Protein AF-G5LRC6-F1 (afdb_monomer_lite)

pLDDT: mean 95.48, std 4.66, range [65.56, 98.56]

Structure (mmCIF, N/CA/C/O backbone):
data_AF-G5LRC6-F1
#
_entry.id   AF-G5LRC6-F1
#
loop_
_atom_site.group_PDB
_atom_site.id
_atom_site.type_symbol
_atom_site.label_atom_id
_atom_site.label_alt_id
_atom_site.label_comp_id
_atom_site.label_asym_id
_atom_site.label_entity_id
_atom_site.label_seq_id
_atom_site.pdbx_PDB_ins_code
_atom_site.Cartn_x
_atom_site.Cartn_y
_atom_site.Cartn_z
_atom_site.occupancy
_atom_site.B_iso_or_equiv
_atom_site.auth_seq_id
_atom_site.auth_comp_id
_atom_site.auth_asym_id
_atom_site.auth_atom_id
_atom_site.pdbx_PDB_model_num
ATOM 1 N N . MET A 1 1 ? 12.450 -1.434 -8.540 1.00 92.06 1 MET A N 1
ATOM 2 C CA . MET A 1 1 ? 11.274 -0.669 -8.069 1.00 92.06 1 MET A CA 1
ATOM 3 C C . MET A 1 1 ? 10.837 -1.214 -6.722 1.00 92.06 1 MET A C 1
ATOM 5 O O . MET A 1 1 ? 10.741 -2.420 -6.574 1.00 92.06 1 MET A O 1
ATOM 9 N N . SER A 1 2 ? 10.593 -0.357 -5.744 1.00 95.12 2 SER A N 1
ATOM 10 C CA . SER A 1 2 ? 10.047 -0.708 -4.430 1.00 95.12 2 SER A CA 1
ATOM 11 C C . SER A 1 2 ? 8.934 0.272 -4.076 1.00 95.12 2 SER A C 1
ATOM 13 O O . SER A 1 2 ? 8.791 1.313 -4.721 1.00 95.12 2 SER A O 1
ATOM 15 N N . TYR A 1 3 ? 8.131 -0.041 -3.064 1.00 96.81 3 TYR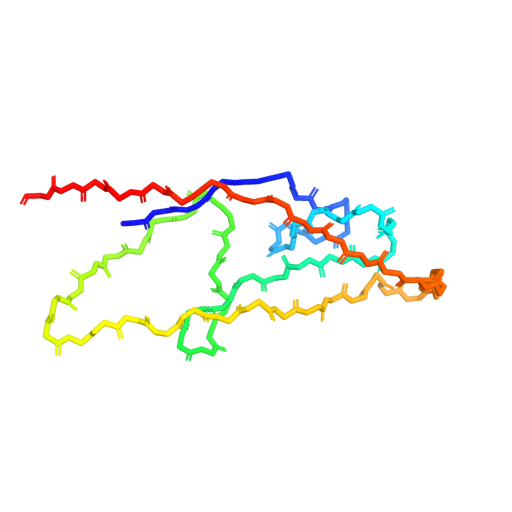 A N 1
ATOM 16 C CA . TYR A 1 3 ? 7.246 0.956 -2.472 1.00 96.81 3 TYR A CA 1
ATOM 17 C C . TYR A 1 3 ? 7.314 0.918 -0.956 1.00 96.81 3 TYR A C 1
ATOM 19 O O . TYR A 1 3 ? 7.594 -0.120 -0.360 1.00 96.81 3 TYR A O 1
ATOM 27 N N . LEU A 1 4 ? 7.043 2.058 -0.335 1.00 97.06 4 LEU A N 1
ATOM 28 C CA . LEU A 1 4 ? 6.989 2.210 1.110 1.00 97.06 4 LEU A CA 1
ATOM 29 C C . LEU A 1 4 ? 5.658 2.825 1.521 1.00 97.06 4 LEU A C 1
ATOM 31 O O . LEU A 1 4 ? 5.109 3.681 0.832 1.00 97.06 4 LEU A O 1
ATOM 35 N N . GLY A 1 5 ? 5.170 2.404 2.676 1.00 96.75 5 GLY A N 1
ATOM 36 C CA . GLY A 1 5 ? 3.988 2.945 3.324 1.00 96.75 5 GLY A CA 1
ATOM 37 C C . GLY A 1 5 ? 3.827 2.312 4.700 1.00 96.75 5 GLY A C 1
ATOM 38 O O . GLY A 1 5 ? 4.530 1.358 5.045 1.00 96.75 5 GLY A O 1
ATOM 39 N N . THR A 1 6 ? 2.926 2.861 5.505 1.00 98.06 6 THR A N 1
ATOM 40 C CA . THR A 1 6 ? 2.678 2.353 6.856 1.00 98.06 6 THR A CA 1
ATOM 41 C C . THR A 1 6 ? 1.847 1.081 6.778 1.00 98.06 6 THR A C 1
ATOM 43 O O . THR A 1 6 ? 0.741 1.104 6.246 1.00 98.06 6 THR A O 1
ATOM 46 N N . ALA A 1 7 ? 2.365 -0.027 7.307 1.00 98.06 7 ALA A N 1
ATOM 47 C CA . ALA A 1 7 ? 1.638 -1.289 7.338 1.00 98.06 7 ALA A CA 1
ATOM 48 C C . ALA A 1 7 ? 0.530 -1.290 8.405 1.00 98.06 7 ALA A C 1
ATOM 50 O O . ALA A 1 7 ? 0.666 -0.677 9.467 1.00 98.06 7 ALA A O 1
ATOM 51 N N . THR A 1 8 ? -0.559 -2.010 8.139 1.00 98.25 8 THR A N 1
ATOM 52 C CA . THR A 1 8 ? -1.627 -2.236 9.122 1.00 98.25 8 THR A CA 1
ATOM 53 C C . THR A 1 8 ? 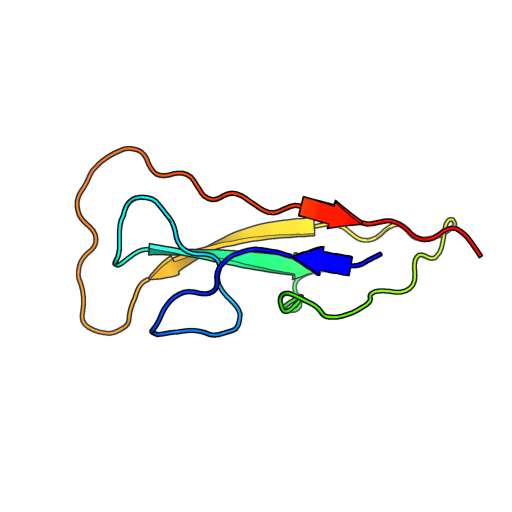-1.114 -3.038 10.326 1.00 98.25 8 THR A C 1
ATOM 55 O O . THR A 1 8 ? -0.213 -3.867 10.180 1.00 98.25 8 THR A O 1
ATOM 58 N N . PRO A 1 9 ? -1.719 -2.891 11.519 1.00 97.00 9 PRO A N 1
ATOM 59 C CA . PRO A 1 9 ? -1.313 -3.667 12.692 1.00 97.00 9 PRO A CA 1
ATOM 60 C C . PRO A 1 9 ? -1.688 -5.159 12.611 1.00 97.00 9 PRO A C 1
ATOM 62 O O . PRO A 1 9 ? -1.219 -5.947 13.427 1.00 97.00 9 PRO A O 1
ATOM 65 N N . TYR A 1 10 ? -2.537 -5.559 11.658 1.00 96.69 10 TYR A N 1
ATOM 66 C CA . TYR A 1 10 ? -3.016 -6.939 11.490 1.00 96.69 10 TYR A CA 1
ATOM 67 C C . TYR A 1 10 ? -2.480 -7.635 10.231 1.00 96.69 10 TYR A C 1
ATOM 69 O O . TYR A 1 10 ? -2.697 -8.834 10.068 1.00 96.69 10 TYR A O 1
ATOM 77 N N . SER A 1 11 ? -1.792 -6.916 9.342 1.00 96.75 11 SER A N 1
ATOM 78 C CA . SER A 1 11 ? -1.145 -7.470 8.152 1.00 96.75 11 SER A CA 1
ATOM 79 C C . SER A 1 11 ? 0.048 -6.613 7.735 1.00 96.75 11 SER A C 1
ATOM 81 O O . SER A 1 11 ? -0.100 -5.437 7.403 1.00 96.75 11 SER A O 1
ATOM 83 N N . ALA A 1 12 ? 1.229 -7.230 7.672 1.00 97.44 12 ALA A N 1
ATOM 84 C CA . ALA A 1 12 ? 2.445 -6.582 7.180 1.00 97.44 12 ALA A CA 1
ATOM 85 C C . ALA A 1 12 ? 2.428 -6.323 5.659 1.00 97.44 12 ALA A C 1
ATOM 87 O O . ALA A 1 12 ? 3.245 -5.554 5.164 1.00 97.44 12 ALA A O 1
ATOM 88 N N . ASN A 1 13 ? 1.502 -6.948 4.923 1.00 97.88 13 ASN A N 1
ATOM 89 C CA . ASN A 1 13 ? 1.394 -6.832 3.465 1.00 97.88 13 ASN A CA 1
ATOM 90 C C . ASN A 1 13 ? 0.414 -5.740 3.016 1.00 97.88 13 ASN A C 1
ATOM 92 O O . ASN A 1 13 ? 0.307 -5.466 1.824 1.00 97.88 13 ASN A O 1
ATOM 96 N N . ALA A 1 14 ? -0.317 -5.140 3.955 1.00 98.12 14 ALA A N 1
ATOM 97 C CA . ALA A 1 14 ? -1.353 -4.163 3.667 1.00 98.12 14 ALA A CA 1
ATOM 98 C C . ALA A 1 14 ? -1.010 -2.813 4.283 1.00 98.12 14 ALA A C 1
ATOM 100 O O . ALA A 1 14 ? -0.548 -2.746 5.421 1.00 98.12 14 ALA A O 1
ATOM 101 N N . LEU A 1 15 ? -1.275 -1.744 3.544 1.00 98.50 15 LEU A N 1
ATOM 102 C CA . LEU A 1 15 ? -1.112 -0.365 3.976 1.00 98.50 15 LEU A CA 1
ATOM 103 C C . LEU A 1 15 ? -2.308 0.086 4.810 1.00 98.50 15 LEU A C 1
ATOM 105 O O . LEU A 1 15 ? -3.443 -0.261 4.489 1.00 98.50 15 LEU A O 1
ATOM 109 N N . THR A 1 16 ? -2.063 0.879 5.851 1.00 98.31 16 THR A N 1
ATOM 110 C CA . THR A 1 16 ? -3.122 1.510 6.648 1.00 98.31 16 THR A CA 1
ATOM 111 C C . THR A 1 16 ? -3.974 2.429 5.790 1.00 98.31 16 THR A C 1
ATOM 113 O O . THR A 1 16 ? -3.432 3.218 5.012 1.00 98.31 16 THR A O 1
ATOM 116 N N . THR A 1 17 ? -5.287 2.382 6.000 1.00 98.25 17 THR A N 1
ATOM 117 C CA . THR A 1 17 ? -6.214 3.392 5.486 1.00 98.25 17 THR A CA 1
ATOM 118 C C . THR A 1 17 ? -6.690 4.311 6.616 1.00 98.25 17 THR A C 1
ATOM 120 O O . THR A 1 17 ? -6.377 4.087 7.789 1.00 98.25 17 THR A O 1
ATOM 123 N N . ASN A 1 18 ? -7.472 5.337 6.283 1.00 97.50 18 ASN A N 1
ATOM 124 C CA . ASN A 1 18 ? -8.249 6.120 7.255 1.00 97.50 18 ASN A CA 1
ATOM 125 C C . ASN A 1 18 ? -9.399 5.322 7.915 1.00 97.50 18 ASN A C 1
ATOM 127 O O . ASN A 1 18 ? -9.987 5.817 8.875 1.00 97.50 18 ASN A O 1
ATOM 131 N N . VAL A 1 19 ? -9.697 4.099 7.455 1.00 98.06 19 VAL A N 1
ATOM 132 C CA . VAL A 1 19 ? -10.607 3.142 8.107 1.00 98.06 19 VAL A CA 1
ATOM 133 C C . VAL A 1 19 ? -9.770 2.021 8.743 1.00 98.06 19 VAL A C 1
ATOM 135 O O . VAL A 1 19 ? -9.249 1.169 8.024 1.00 98.06 19 VAL A O 1
ATOM 138 N N . PRO A 1 20 ? -9.603 1.978 10.079 1.00 96.88 20 PRO A N 1
ATOM 139 C CA . PRO A 1 20 ? -8.637 1.087 10.729 1.00 96.88 20 PRO A CA 1
ATOM 140 C C . PRO A 1 20 ? -8.791 -0.397 10.382 1.00 96.88 20 PRO A C 1
ATOM 142 O O . PRO A 1 20 ? -7.795 -1.107 10.280 1.00 96.88 20 PRO A O 1
ATOM 145 N N . GLU A 1 21 ? -10.015 -0.872 10.166 1.00 97.75 21 GLU A N 1
ATOM 146 C CA . GLU A 1 21 ? -10.334 -2.263 9.833 1.00 97.75 21 GLU A CA 1
ATOM 147 C C . GLU A 1 21 ? -10.125 -2.604 8.344 1.00 97.75 21 GLU A C 1
ATOM 149 O O . GLU A 1 21 ? -10.345 -3.753 7.951 1.00 97.75 21 GLU A O 1
ATOM 154 N N . LEU A 1 22 ? -9.715 -1.636 7.516 1.00 98.00 22 LEU A N 1
ATOM 155 C CA . LEU A 1 22 ? -9.391 -1.806 6.098 1.00 98.00 22 LEU A CA 1
ATOM 156 C C . LEU A 1 22 ? -7.938 -1.440 5.806 1.00 98.00 22 LEU A C 1
ATOM 158 O O . LEU A 1 22 ? -7.414 -0.412 6.241 1.00 98.00 22 LEU A O 1
ATOM 162 N N . GLY A 1 23 ? -7.299 -2.294 5.019 1.00 98.06 23 GLY A N 1
ATOM 163 C CA . GLY A 1 23 ? -5.974 -2.078 4.474 1.00 98.06 23 GLY A CA 1
ATOM 164 C C . GLY A 1 23 ? -5.984 -2.171 2.956 1.00 98.06 23 GLY A C 1
ATOM 165 O O . GLY A 1 23 ? -6.904 -2.735 2.365 1.00 98.06 23 GLY A O 1
ATOM 166 N N . ILE A 1 24 ? -4.938 -1.650 2.322 1.00 98.56 24 ILE A N 1
ATOM 167 C CA . ILE A 1 24 ? -4.690 -1.836 0.888 1.00 98.56 24 ILE A CA 1
ATOM 168 C C . ILE A 1 24 ? -3.452 -2.702 0.695 1.00 98.56 24 ILE A C 1
ATOM 170 O O . ILE A 1 24 ? -2.345 -2.291 1.030 1.00 98.56 24 ILE A O 1
ATOM 174 N N . GLU A 1 25 ? -3.628 -3.889 0.130 1.00 98.44 25 GLU A N 1
ATOM 175 C CA . GLU A 1 25 ? -2.531 -4.731 -0.343 1.00 98.44 25 GLU A CA 1
ATOM 176 C C . GLU A 1 25 ? -2.192 -4.363 -1.791 1.00 98.44 25 GLU A C 1
ATOM 178 O O . GLU A 1 25 ? -3.085 -4.254 -2.635 1.00 98.44 25 GLU A O 1
ATOM 183 N N . LEU A 1 26 ? -0.905 -4.189 -2.101 1.00 97.94 26 LEU A N 1
ATOM 184 C CA . LEU A 1 26 ? -0.460 -4.115 -3.490 1.00 97.94 26 LEU A CA 1
ATOM 185 C C . LEU A 1 26 ? -0.098 -5.506 -3.996 1.00 97.94 26 LEU A C 1
ATOM 187 O O . LEU A 1 26 ? 0.644 -6.247 -3.355 1.00 97.94 26 LEU A O 1
ATOM 191 N N . GLN A 1 27 ? -0.593 -5.841 -5.183 1.00 97.81 27 GLN A N 1
ATOM 192 C CA . GLN A 1 27 ? -0.254 -7.070 -5.888 1.00 97.81 27 GLN A CA 1
ATOM 193 C C . GLN A 1 27 ? 0.449 -6.755 -7.202 1.00 97.81 27 GLN A C 1
ATOM 195 O O . GLN A 1 27 ? -0.005 -5.901 -7.963 1.00 97.81 27 GLN A O 1
ATOM 200 N N . GLN A 1 28 ? 1.514 -7.493 -7.497 1.00 96.75 28 GLN A N 1
ATOM 201 C CA . GLN A 1 28 ? 2.186 -7.520 -8.787 1.00 96.75 28 GLN A CA 1
ATOM 202 C C . GLN A 1 28 ? 1.794 -8.793 -9.537 1.00 96.75 28 GLN A C 1
ATOM 204 O O . GLN A 1 28 ? 1.988 -9.903 -9.049 1.00 96.75 28 GLN A O 1
ATOM 209 N N . ASN A 1 29 ? 1.213 -8.639 -10.730 1.00 96.31 29 ASN A N 1
ATOM 210 C CA . ASN A 1 29 ? 0.752 -9.756 -11.567 1.00 96.31 29 ASN A CA 1
ATOM 211 C C . ASN A 1 29 ? -0.138 -10.769 -10.806 1.00 96.31 29 ASN A C 1
ATOM 213 O O . ASN A 1 29 ? -0.117 -11.963 -11.086 1.00 96.31 29 ASN A O 1
ATOM 217 N N . GLY A 1 30 ? -0.925 -10.287 -9.834 1.00 96.44 30 GLY A N 1
ATOM 218 C CA . GLY A 1 30 ? -1.811 -11.110 -8.997 1.00 96.44 30 GLY A CA 1
ATOM 219 C C . GLY A 1 30 ? -1.143 -11.779 -7.790 1.00 96.44 30 GLY A C 1
ATOM 220 O O . GLY A 1 30 ? -1.825 -12.468 -7.038 1.00 96.44 30 GLY A O 1
ATOM 221 N N . THR A 1 31 ? 0.158 -11.571 -7.579 1.00 97.06 31 THR A N 1
ATOM 222 C CA . THR A 1 31 ? 0.886 -12.017 -6.381 1.00 97.06 31 THR A CA 1
ATOM 223 C C . THR A 1 31 ? 1.099 -10.840 -5.440 1.00 97.06 31 THR A C 1
ATOM 225 O O . THR A 1 31 ? 1.337 -9.729 -5.901 1.00 97.06 31 THR A O 1
ATOM 228 N N . VAL A 1 32 ? 1.043 -11.063 -4.127 1.00 97.81 32 VAL A N 1
ATOM 229 C CA . VAL A 1 32 ? 1.342 -10.030 -3.122 1.00 97.81 32 VAL A CA 1
ATOM 230 C C . VAL A 1 32 ? 2.716 -9.410 -3.381 1.00 97.81 32 VAL A C 1
ATOM 232 O O . VAL A 1 32 ? 3.708 -10.127 -3.507 1.00 97.81 32 VAL A O 1
ATOM 235 N N . PHE A 1 33 ? 2.771 -8.082 -3.426 1.00 97.38 33 PHE A N 1
ATOM 236 C CA . PHE A 1 33 ? 3.996 -7.294 -3.459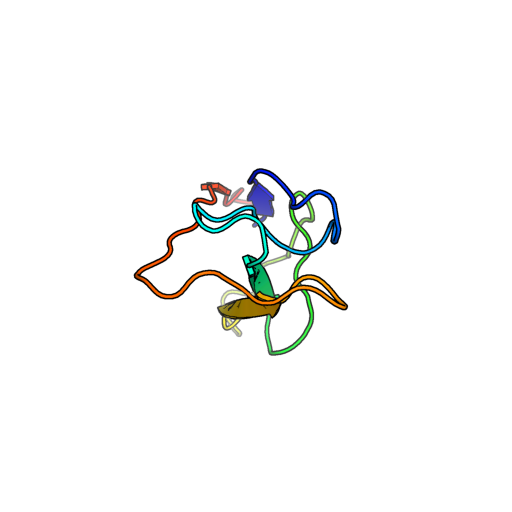 1.00 97.38 33 PHE A CA 1
ATOM 237 C C . PHE A 1 33 ? 4.148 -6.611 -2.092 1.00 97.38 33 PHE A C 1
ATOM 239 O O . PHE A 1 33 ? 3.470 -5.615 -1.851 1.00 97.38 33 PHE A O 1
ATOM 246 N N . PRO A 1 34 ? 4.962 -7.137 -1.157 1.00 97.12 34 PRO A N 1
ATOM 247 C CA . PRO A 1 34 ? 5.024 -6.597 0.201 1.00 97.12 34 PRO A CA 1
ATOM 248 C C . PRO A 1 34 ? 5.714 -5.221 0.272 1.00 97.12 34 PRO A C 1
ATOM 250 O O . PRO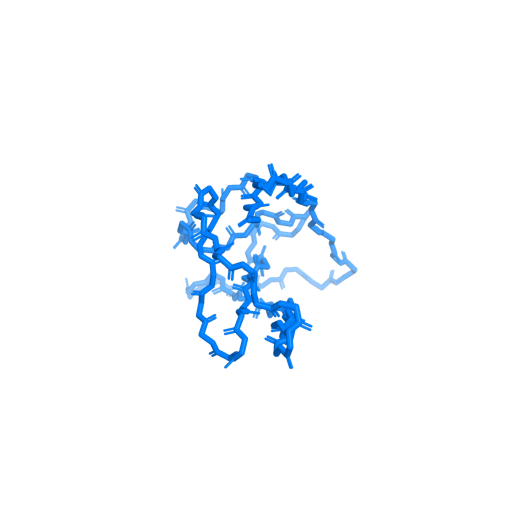 A 1 34 ? 6.682 -4.992 -0.468 1.00 97.12 34 PRO A O 1
ATOM 253 N N . PRO A 1 35 ? 5.294 -4.320 1.182 1.00 97.06 35 PRO A N 1
ATOM 254 C CA . PRO A 1 35 ? 5.955 -3.032 1.384 1.00 97.06 35 PRO A CA 1
ATOM 255 C C . PRO A 1 35 ? 7.445 -3.197 1.712 1.00 97.06 35 PRO A C 1
ATOM 257 O O . PRO A 1 35 ? 7.843 -4.093 2.454 1.00 97.06 35 PRO A O 1
ATOM 260 N N . GLY A 1 36 ? 8.284 -2.324 1.159 1.00 95.56 36 GLY A N 1
ATOM 261 C CA . GLY A 1 36 ? 9.735 -2.317 1.363 1.00 95.56 36 GLY A CA 1
ATOM 262 C C . GLY A 1 36 ? 10.504 -3.392 0.593 1.00 95.56 36 GLY A C 1
ATOM 263 O O . GLY A 1 36 ? 11.731 -3.422 0.664 1.00 95.56 36 GLY A O 1
ATOM 264 N N . THR A 1 37 ? 9.825 -4.257 -0.165 1.00 95.50 37 THR A N 1
ATOM 265 C CA . THR A 1 37 ? 10.494 -5.244 -1.023 1.00 95.50 37 THR A CA 1
ATOM 266 C C . THR A 1 37 ? 10.823 -4.659 -2.394 1.00 95.50 37 THR A C 1
ATOM 268 O O . THR A 1 37 ? 10.176 -3.725 -2.871 1.00 95.50 37 THR A O 1
ATOM 271 N N . SER A 1 38 ? 11.872 -5.189 -3.022 1.00 93.44 38 SER A N 1
ATOM 272 C CA . SER A 1 38 ? 12.293 -4.772 -4.360 1.00 93.44 38 SER A CA 1
ATOM 273 C C . SER A 1 38 ? 11.735 -5.708 -5.427 1.00 93.44 38 SER A C 1
ATOM 275 O O . SER A 1 38 ? 11.814 -6.926 -5.306 1.00 93.44 38 SER A O 1
ATOM 277 N N . LEU A 1 39 ? 11.228 -5.111 -6.497 1.00 92.50 39 LEU A N 1
ATOM 278 C CA . LEU A 1 39 ? 10.785 -5.732 -7.734 1.00 92.50 39 LEU A CA 1
ATOM 279 C C . LEU A 1 39 ? 11.706 -5.284 -8.876 1.00 92.50 39 LEU A C 1
ATOM 281 O O . LEU A 1 39 ? 11.840 -4.083 -9.145 1.00 92.50 39 LEU A O 1
ATOM 285 N N . THR A 1 40 ? 12.327 -6.242 -9.559 1.00 92.25 40 THR A N 1
ATOM 286 C CA . THR A 1 40 ? 13.070 -5.985 -10.801 1.00 92.25 40 THR A CA 1
ATOM 287 C C . THR A 1 40 ? 12.090 -5.682 -11.930 1.00 92.25 40 THR A C 1
ATOM 289 O O . THR A 1 40 ? 11.087 -6.378 -12.080 1.00 92.25 40 THR A O 1
ATOM 292 N N . ILE A 1 41 ? 12.376 -4.644 -12.717 1.00 90.75 41 ILE A N 1
ATOM 293 C CA . ILE A 1 41 ? 11.561 -4.260 -13.871 1.00 90.75 41 ILE A CA 1
ATOM 294 C C . ILE A 1 41 ? 12.209 -4.785 -15.142 1.00 90.75 41 ILE A C 1
ATOM 296 O O . ILE A 1 41 ? 13.362 -4.476 -15.419 1.00 90.75 41 ILE A O 1
ATOM 300 N N . ASP A 1 42 ? 11.441 -5.556 -15.903 1.00 91.06 42 ASP A N 1
ATOM 301 C CA . ASP A 1 42 ? 11.749 -5.906 -17.283 1.00 91.06 42 ASP A CA 1
ATOM 302 C C . ASP A 1 42 ? 10.953 -4.971 -18.199 1.00 91.06 42 ASP A C 1
ATOM 304 O O . ASP A 1 42 ? 9.720 -5.005 -18.220 1.00 91.06 42 ASP A O 1
ATOM 308 N N . GLU A 1 43 ? 11.651 -4.113 -18.944 1.00 89.19 43 GLU A N 1
ATOM 309 C CA . GLU A 1 43 ? 11.027 -3.144 -19.853 1.00 89.19 43 GLU A CA 1
ATOM 310 C C . GLU A 1 43 ? 10.255 -3.813 -21.000 1.00 89.19 43 GLU A C 1
ATOM 312 O O . GLU A 1 43 ? 9.324 -3.220 -21.545 1.00 89.19 43 GLU A O 1
ATOM 317 N N . SER A 1 44 ? 10.589 -5.061 -21.345 1.00 95.31 44 SER A N 1
ATOM 318 C CA . SER A 1 44 ? 9.868 -5.833 -22.361 1.00 95.31 44 SER A CA 1
ATOM 319 C C . SER A 1 44 ? 8.573 -6.465 -21.835 1.00 95.31 44 SER A C 1
ATOM 321 O O . SER A 1 44 ? 7.715 -6.863 -22.625 1.00 95.31 44 SER A O 1
ATOM 323 N N . SER A 1 45 ? 8.401 -6.526 -20.509 1.00 93.56 45 SER A N 1
ATOM 324 C CA . SER A 1 45 ? 7.258 -7.152 -19.840 1.00 93.56 45 SER A CA 1
ATOM 325 C C . SER A 1 45 ? 6.924 -6.435 -18.525 1.00 93.56 45 SER A C 1
ATOM 327 O O . SER A 1 45 ? 7.144 -6.958 -17.427 1.00 93.56 45 SER A O 1
ATOM 329 N N . LEU A 1 46 ? 6.345 -5.237 -18.635 1.00 92.94 46 LEU A N 1
ATOM 330 C CA . LEU A 1 46 ? 5.995 -4.417 -17.474 1.00 92.94 46 LEU A CA 1
ATOM 331 C C . LEU A 1 46 ? 4.998 -5.123 -16.529 1.00 92.94 46 LEU A C 1
ATOM 333 O O . LEU A 1 46 ? 4.022 -5.725 -16.989 1.00 92.94 46 LEU A O 1
ATOM 337 N N . PRO A 1 47 ? 5.188 -5.023 -15.198 1.00 93.94 47 PRO A N 1
ATOM 338 C CA . PRO A 1 47 ? 4.267 -5.604 -14.232 1.00 93.94 47 PRO A CA 1
ATOM 339 C C . PRO A 1 47 ? 2.950 -4.825 -14.177 1.00 93.94 47 PRO A C 1
ATOM 341 O O . PRO A 1 47 ? 2.929 -3.596 -14.220 1.00 93.94 47 PRO A O 1
ATOM 344 N N . THR A 1 48 ? 1.842 -5.537 -13.975 1.00 95.88 48 THR A N 1
ATOM 345 C CA . THR A 1 48 ? 0.574 -4.912 -13.580 1.00 95.88 48 THR A CA 1
ATOM 346 C C . THR A 1 48 ? 0.509 -4.826 -12.063 1.00 95.88 48 THR A C 1
ATOM 348 O O . THR A 1 48 ? 0.600 -5.853 -11.386 1.00 95.88 48 THR A O 1
ATOM 351 N N . LEU A 1 49 ? 0.302 -3.618 -11.540 1.00 95.94 49 LEU A N 1
ATOM 352 C CA . LEU A 1 49 ? 0.028 -3.395 -10.124 1.00 95.94 49 LEU A CA 1
ATOM 353 C C . LEU A 1 49 ? -1.479 -3.286 -9.883 1.00 95.94 49 LEU A C 1
ATOM 355 O O . LEU A 1 49 ? -2.192 -2.625 -10.638 1.00 95.94 49 LEU A O 1
ATOM 359 N N . LYS A 1 50 ? -1.964 -3.931 -8.821 1.00 97.62 50 LYS A N 1
ATOM 360 C CA . LYS A 1 50 ? -3.351 -3.831 -8.351 1.00 97.62 50 LYS A CA 1
ATOM 361 C C . LYS A 1 50 ? -3.370 -3.459 -6.878 1.00 97.62 50 LYS A C 1
ATOM 363 O O . LYS A 1 50 ? -2.639 -4.055 -6.096 1.00 97.62 50 LYS A O 1
ATOM 368 N N . ALA A 1 51 ? -4.235 -2.517 -6.518 1.00 97.81 51 ALA A N 1
ATOM 369 C CA . ALA A 1 51 ? -4.584 -2.228 -5.135 1.00 97.81 51 ALA A CA 1
ATOM 370 C C . ALA A 1 51 ? -5.806 -3.066 -4.749 1.00 97.81 51 ALA A C 1
ATOM 372 O O . ALA A 1 51 ? -6.861 -2.950 -5.375 1.00 97.81 51 ALA A O 1
ATOM 373 N N . VAL A 1 52 ? -5.650 -3.932 -3.752 1.00 98.06 52 VAL A N 1
ATOM 374 C CA . VAL A 1 52 ? -6.685 -4.858 -3.289 1.00 98.06 52 VAL A CA 1
ATOM 375 C C . VAL A 1 52 ? -7.057 -4.501 -1.849 1.00 98.06 52 VAL A C 1
ATOM 377 O O . VAL A 1 52 ? -6.204 -4.597 -0.964 1.00 98.06 52 VAL A O 1
ATOM 380 N N . PRO A 1 53 ? -8.309 -4.086 -1.584 1.00 97.44 53 PRO A N 1
ATOM 381 C CA . PRO A 1 53 ? -8.781 -3.881 -0.222 1.00 97.44 53 PRO A CA 1
ATOM 382 C C . PRO A 1 53 ? -8.772 -5.194 0.561 1.00 97.44 53 PRO A C 1
ATOM 384 O O . PRO A 1 53 ? -9.281 -6.214 0.092 1.00 97.44 53 PRO A O 1
ATOM 387 N N . VAL A 1 54 ? -8.226 -5.163 1.772 1.00 97.12 54 VAL A N 1
ATOM 388 C CA . VAL A 1 54 ? -8.187 -6.301 2.694 1.00 97.12 54 VAL A CA 1
ATOM 389 C C . VAL A 1 54 ? -8.778 -5.905 4.040 1.00 97.12 54 VAL A C 1
ATOM 391 O O . VAL A 1 54 ? -8.455 -4.865 4.605 1.00 97.12 54 VAL A O 1
ATOM 394 N N . LYS A 1 55 ? -9.670 -6.750 4.552 1.00 97.06 55 LYS A N 1
ATOM 395 C CA . LYS A 1 55 ? -10.391 -6.532 5.809 1.00 97.06 55 LYS A CA 1
ATOM 396 C C . LYS A 1 55 ? -9.637 -7.144 6.983 1.00 97.06 55 LYS A C 1
ATOM 398 O O . LYS A 1 55 ? -9.145 -8.269 6.881 1.00 97.06 55 LYS A O 1
ATOM 403 N N . GLN A 1 56 ? -9.629 -6.462 8.123 1.00 97.94 56 GLN A N 1
ATOM 404 C CA . GLN A 1 56 ? -9.162 -7.034 9.379 1.00 97.94 56 GLN A CA 1
ATOM 405 C C . GLN A 1 56 ? -10.045 -8.236 9.781 1.00 97.94 56 GLN A C 1
ATOM 407 O O . GLN A 1 56 ? -11.266 -8.095 9.913 1.00 97.94 56 GLN A O 1
ATOM 412 N N . PRO A 1 57 ? -9.467 -9.429 10.022 1.00 96.12 57 PRO A N 1
ATOM 413 C CA . PRO A 1 57 ? -10.240 -10.611 10.392 1.00 96.12 57 PRO A CA 1
ATOM 414 C C . PRO A 1 57 ? -11.101 -10.388 11.642 1.00 96.12 57 PRO A C 1
ATOM 416 O O . PRO A 1 57 ? -10.631 -9.877 12.657 1.00 96.12 57 PRO A O 1
ATOM 419 N N . GLY A 1 58 ? -12.374 -10.787 11.572 1.00 96.94 58 GLY A N 1
ATOM 420 C CA . GLY A 1 58 ? -13.315 -10.681 12.694 1.00 96.94 58 GLY A CA 1
ATOM 421 C C . GLY A 1 58 ? -13.765 -9.257 13.043 1.00 96.94 58 GLY A C 1
ATOM 422 O O . GLY A 1 58 ? -14.448 -9.076 14.050 1.00 96.94 58 GLY A O 1
ATOM 423 N N . LYS A 1 59 ? -13.404 -8.252 12.239 1.00 96.75 59 LYS A N 1
ATOM 424 C CA . LYS A 1 59 ? -13.873 -6.870 12.378 1.00 96.75 59 LYS A CA 1
ATOM 425 C C . LYS A 1 59 ? -14.734 -6.470 11.191 1.00 96.75 59 LYS A C 1
ATOM 427 O O . LYS A 1 59 ? -14.580 -7.015 10.095 1.00 96.75 59 LYS A O 1
ATOM 432 N N . GLU A 1 60 ? -15.645 -5.538 11.431 1.00 96.06 60 GLU A N 1
ATOM 433 C CA . GLU A 1 60 ? -16.477 -4.944 10.393 1.00 96.06 60 GLU A CA 1
ATOM 434 C C . GLU A 1 60 ? -16.022 -3.498 10.171 1.00 96.06 60 GLU A C 1
ATOM 436 O O . GLU A 1 60 ? -16.044 -2.723 11.129 1.00 96.06 60 GLU A O 1
ATOM 441 N N . PRO A 1 61 ? -15.551 -3.153 8.961 1.00 95.31 61 PRO A N 1
ATOM 442 C CA . PRO A 1 61 ? -15.196 -1.791 8.611 1.00 95.31 61 PRO A CA 1
ATOM 443 C C . PRO A 1 61 ? -16.356 -0.826 8.767 1.00 95.31 61 PRO A C 1
ATOM 445 O O . PRO A 1 61 ? -17.496 -1.152 8.440 1.00 95.31 61 PRO A O 1
ATOM 448 N N . ALA A 1 62 ? -16.044 0.385 9.218 1.00 95.12 62 ALA A N 1
ATOM 449 C CA . ALA A 1 62 ? -16.989 1.484 9.138 1.00 95.12 62 ALA A CA 1
ATOM 450 C C . ALA A 1 62 ? -17.323 1.791 7.667 1.00 9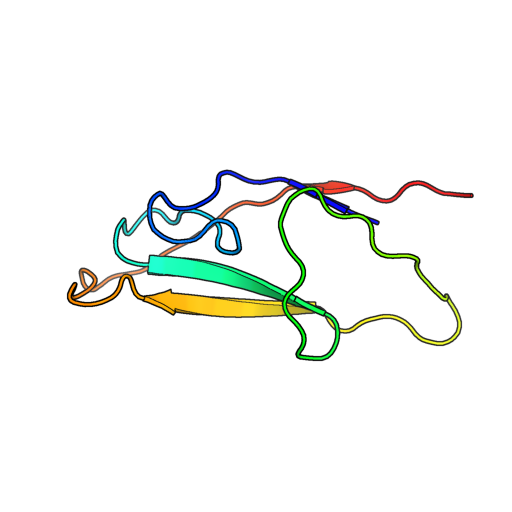5.12 62 ALA A C 1
ATOM 452 O O . ALA A 1 62 ? -16.445 1.761 6.803 1.00 95.12 62 ALA A O 1
ATOM 453 N N . GLU A 1 63 ? -18.591 2.099 7.393 1.00 94.81 63 GLU A N 1
ATOM 454 C CA . GLU A 1 63 ? -19.015 2.582 6.080 1.00 94.81 63 GLU A CA 1
ATOM 455 C C . GLU A 1 63 ? -18.429 3.971 5.797 1.00 94.81 63 GLU A C 1
ATOM 457 O O . GLU A 1 63 ? -18.346 4.821 6.687 1.00 94.81 63 GLU A O 1
ATOM 462 N N . GLY A 1 64 ? -18.065 4.210 4.538 1.00 94.81 64 GLY A N 1
ATOM 463 C CA . GLY A 1 64 ? -17.551 5.491 4.070 1.00 94.81 64 GLY A CA 1
ATOM 464 C C . GLY A 1 64 ? -16.421 5.332 3.062 1.00 94.81 64 GLY A C 1
ATOM 465 O O . GLY A 1 64 ? -15.985 4.221 2.749 1.00 94.81 64 GLY A O 1
ATOM 466 N N . ASP A 1 65 ? -15.952 6.469 2.558 1.00 97.62 65 ASP A N 1
ATOM 467 C CA . ASP A 1 65 ? -14.793 6.515 1.677 1.00 97.62 65 ASP A CA 1
ATOM 468 C C . ASP A 1 65 ? -13.509 6.223 2.458 1.00 97.62 65 ASP A C 1
ATOM 470 O O . ASP A 1 65 ? -13.334 6.654 3.606 1.00 97.62 65 ASP A O 1
ATOM 474 N N . PHE A 1 66 ? -12.582 5.521 1.809 1.00 97.50 66 PHE A N 1
ATOM 475 C CA . PHE A 1 66 ? -11.278 5.237 2.381 1.00 97.50 66 PHE A CA 1
ATOM 476 C C . PHE A 1 66 ? -10.139 5.435 1.384 1.00 97.50 66 PHE A C 1
ATOM 478 O O . PHE A 1 66 ? -10.294 5.263 0.175 1.00 97.50 66 PHE A O 1
ATOM 485 N N . GLU A 1 67 ? -8.972 5.775 1.917 1.00 97.81 67 GLU A N 1
ATOM 486 C CA . GLU A 1 67 ? -7.751 6.042 1.168 1.00 97.81 67 GLU A CA 1
ATOM 487 C C . GLU A 1 67 ? -6.524 5.485 1.896 1.00 97.81 67 GLU A C 1
ATOM 489 O O . GLU A 1 67 ? -6.498 5.384 3.122 1.00 97.81 67 GLU A O 1
ATOM 494 N N . ALA A 1 68 ? -5.495 5.128 1.129 1.00 97.75 68 ALA A N 1
ATOM 495 C CA . ALA A 1 68 ? -4.174 4.757 1.623 1.00 97.75 68 ALA A CA 1
ATOM 496 C C . ALA A 1 68 ? -3.104 5.427 0.761 1.00 97.75 68 ALA A C 1
ATOM 498 O O . ALA A 1 68 ? -3.302 5.652 -0.435 1.00 97.75 68 ALA A O 1
ATOM 499 N N . PHE A 1 69 ? -1.945 5.683 1.361 1.00 97.12 69 PHE A N 1
ATOM 500 C CA . PHE A 1 69 ? -0.815 6.314 0.690 1.00 97.12 69 PHE A CA 1
ATOM 501 C C . PHE A 1 69 ? 0.398 5.384 0.687 1.00 97.12 69 PHE A C 1
ATOM 503 O O . PHE A 1 69 ? 0.727 4.759 1.697 1.00 97.12 69 PHE A O 1
ATOM 510 N N . ALA A 1 70 ? 1.085 5.335 -0.452 1.00 96.94 70 ALA A N 1
ATOM 511 C CA . ALA A 1 70 ? 2.395 4.717 -0.595 1.00 96.94 70 ALA A CA 1
ATOM 512 C C . ALA A 1 70 ? 3.276 5.542 -1.529 1.00 96.94 70 ALA A C 1
ATOM 514 O O . ALA A 1 70 ? 2.799 6.156 -2.483 1.00 96.94 70 ALA A O 1
ATOM 515 N N . THR A 1 71 ? 4.576 5.499 -1.270 1.00 96.75 71 THR A N 1
ATOM 516 C CA . THR A 1 71 ? 5.602 6.090 -2.123 1.00 96.75 71 THR A CA 1
ATOM 517 C C . THR A 1 71 ? 6.221 4.995 -2.969 1.00 96.75 71 THR A C 1
ATOM 519 O O . THR A 1 71 ? 6.791 4.054 -2.422 1.00 96.75 71 THR A O 1
ATOM 522 N N . LEU A 1 72 ? 6.136 5.127 -4.290 1.00 94.62 72 LEU A N 1
ATOM 523 C CA . LEU A 1 72 ? 6.837 4.266 -5.237 1.00 94.62 72 LEU A CA 1
ATOM 524 C C . LEU A 1 72 ? 8.237 4.833 -5.503 1.00 94.62 72 LEU A C 1
ATOM 526 O O . LEU A 1 72 ? 8.369 6.006 -5.847 1.00 94.62 72 LEU A O 1
ATOM 530 N N . GLN A 1 73 ? 9.265 4.000 -5.387 1.00 94.00 73 GLN A N 1
ATOM 531 C CA . GLN A 1 73 ? 10.642 4.336 -5.732 1.00 94.00 73 GLN A CA 1
ATOM 532 C C . GLN A 1 73 ? 11.121 3.449 -6.882 1.00 94.00 73 GLN A C 1
ATOM 534 O O . GLN A 1 73 ? 10.965 2.225 -6.872 1.00 94.00 73 GLN A O 1
ATOM 539 N N . VAL A 1 74 ? 11.728 4.071 -7.888 1.00 89.50 74 VAL A N 1
ATOM 540 C CA . VAL A 1 74 ? 12.339 3.378 -9.022 1.00 89.50 74 VAL A CA 1
ATOM 541 C C . VAL A 1 74 ? 13.809 3.755 -9.064 1.00 89.50 74 VAL A C 1
ATOM 543 O O . VAL A 1 74 ? 14.146 4.906 -9.318 1.00 89.50 74 VAL A O 1
ATOM 546 N N . ASP A 1 75 ? 14.667 2.772 -8.821 1.00 85.88 75 ASP A N 1
ATOM 547 C CA . ASP A 1 75 ? 16.103 2.901 -9.026 1.00 85.88 75 ASP A CA 1
ATOM 548 C C . ASP A 1 75 ? 16.425 2.464 -10.458 1.00 85.88 75 ASP A C 1
ATOM 550 O O . ASP A 1 75 ? 16.021 1.376 -10.880 1.00 85.88 75 ASP A O 1
ATOM 554 N N . TYR A 1 76 ? 17.109 3.329 -11.207 1.00 78.12 76 TYR A N 1
ATOM 555 C CA . TYR A 1 76 ? 17.600 3.016 -12.547 1.00 78.12 76 TYR A CA 1
ATOM 556 C C . TYR A 1 76 ? 18.949 2.302 -12.424 1.00 78.12 76 TYR A C 1
ATOM 558 O O . TYR A 1 76 ? 19.792 2.731 -11.631 1.00 78.12 76 TYR A O 1
ATOM 566 N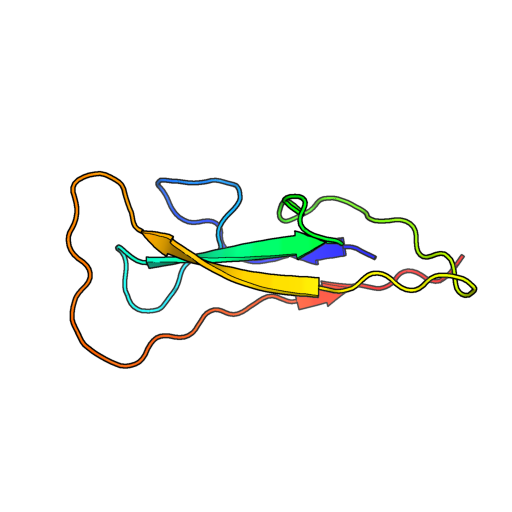 N . GLN A 1 77 ? 19.122 1.207 -13.162 1.00 65.56 77 GLN A N 1
ATOM 567 C CA . GLN A 1 77 ? 20.350 0.407 -13.173 1.00 65.56 77 GLN A CA 1
ATOM 568 C C . GLN A 1 77 ? 21.170 0.673 -14.429 1.00 65.56 77 GLN A C 1
ATOM 570 O O . GLN A 1 77 ? 20.554 0.880 -15.496 1.00 65.56 77 GLN A O 1
#

Radius of gyration: 13.5 Å; chains: 1; bounding box: 39×18×35 Å

Sequence (77 aa):
MSYLGTATPYSANALTTNVPELGIELQQNGTVFPPGTSLTIDESSLPTLKAVPVKQPGKEPAEGDFEAFATLQVDYQ

Foldseek 3Di:
DAKAADAQPQDQQFHAKPWNQKTWGKDWQNHTRGHPDDDDADPVDGTDIDTDIDGRPPDDTDDDDMDGDMDDDDDDD

Organism: NCBI:txid913241

InterPro domains:
  IPR000259 Fimbrial-type adhesion domain [PF00419] (2-77)
  IPR008966 Adhesion domain superfamily [SSF49401] (3-77)
  IPR036937 Fimbrial-type adhesion domain superfamily [G3DSA:2.60.40.1090] (1-77)

Secondary structure (DSSP, 8-state):
-EEE-PEETTEEEEEE-SSTTEEEEEEETTEE--TT-B----TTSPPPEEEEEEEPTT--PPSS------EEE----